Protein AF-Q4SDJ6-F1 (afdb_monomer_lite)

Foldseek 3Di:
DVVVVVVVVVCLDAPVDPDDDPAQQCPPHVQWTRVVLLVVLVCLVVVLVVVCVVCVVVCVPPHVCVVVVNVVSNVVSVVSNSRGRD

Radius of gyration: 17.38 Å; chains: 1; bounding box: 34×19×51 Å

Organism: Tetraodon nigroviridis (NCBI:txid99883)

Secondary structure (DSSP, 8-state):
-HHHHHHHHHHTSTT--SS--SSPTTSSBTTBSSHHHHHHTTHHHHHHHHHHHHTHHHHHHT-TTHHHHHHHHHHHHHHHHHHHH-

Structure (mmCIF, N/CA/C/O backbone):
data_AF-Q4SDJ6-F1
#
_entry.id   AF-Q4SDJ6-F1
#
loop_
_atom_site.group_PDB
_atom_site.id
_atom_site.type_symbol
_atom_site.label_atom_id
_atom_site.label_alt_id
_atom_site.label_comp_id
_atom_site.label_asym_id
_atom_site.label_entity_id
_atom_site.label_seq_id
_atom_site.pdbx_PDB_ins_code
_atom_site.Cartn_x
_atom_site.Cartn_y
_atom_site.Cartn_z
_atom_site.occupancy
_atom_site.B_iso_or_equiv
_atom_site.auth_seq_id
_atom_site.auth_comp_id
_atom_site.auth_asym_id
_atom_site.auth_atom_id
_atom_site.pdbx_PDB_model_num
ATOM 1 N N . MET A 1 1 ? 17.354 -8.460 28.193 1.00 51.59 1 MET A N 1
ATOM 2 C CA . MET A 1 1 ? 17.005 -8.586 26.756 1.00 51.59 1 MET A CA 1
ATOM 3 C C . MET A 1 1 ? 15.562 -9.044 26.496 1.00 51.59 1 MET A C 1
ATOM 5 O O . MET A 1 1 ? 15.121 -8.946 25.361 1.00 51.59 1 MET A O 1
ATOM 9 N N . SER A 1 2 ? 14.794 -9.466 27.511 1.00 61.97 2 SER A N 1
ATOM 10 C CA . SER A 1 2 ? 13.363 -9.807 27.385 1.00 61.97 2 SER A CA 1
ATOM 11 C C . SER A 1 2 ? 12.424 -8.588 27.418 1.00 61.97 2 SER A C 1
ATOM 13 O O . SER A 1 2 ? 11.553 -8.477 26.566 1.00 61.97 2 SER A O 1
ATOM 15 N N . ASN A 1 3 ? 12.639 -7.634 28.333 1.00 62.28 3 ASN A N 1
ATOM 16 C CA . ASN A 1 3 ? 11.759 -6.458 28.489 1.00 62.28 3 ASN A CA 1
ATOM 17 C C . ASN A 1 3 ? 11.723 -5.522 27.268 1.00 62.28 3 ASN A C 1
ATOM 19 O O . ASN A 1 3 ? 10.700 -4.908 27.002 1.00 62.28 3 ASN A O 1
ATOM 23 N N . VAL A 1 4 ? 12.815 -5.436 26.502 1.00 68.50 4 VAL A N 1
ATOM 24 C CA . VAL A 1 4 ? 12.870 -4.597 25.289 1.00 68.50 4 VAL A CA 1
ATOM 25 C C . VAL A 1 4 ? 11.997 -5.172 24.171 1.00 68.50 4 VAL A C 1
AT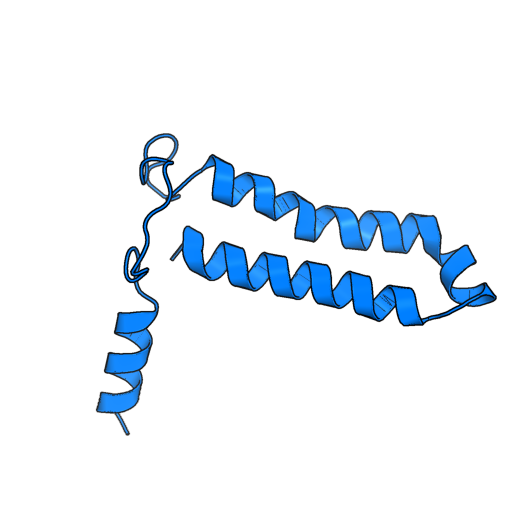OM 27 O O . VAL A 1 4 ? 11.378 -4.412 23.439 1.00 68.50 4 VAL A O 1
ATOM 30 N N . ASN A 1 5 ? 11.904 -6.503 24.063 1.00 71.12 5 ASN A N 1
ATOM 31 C CA . ASN A 1 5 ? 11.019 -7.130 23.083 1.00 71.12 5 ASN A CA 1
ATOM 32 C C . ASN A 1 5 ? 9.551 -6.866 23.433 1.00 71.12 5 ASN A C 1
ATOM 34 O O . ASN A 1 5 ? 8.803 -6.475 22.552 1.00 71.12 5 ASN A O 1
ATOM 38 N N . LEU A 1 6 ? 9.152 -7.015 24.702 1.00 73.38 6 LEU A N 1
ATOM 39 C CA . LEU A 1 6 ? 7.766 -6.770 25.128 1.00 73.38 6 LEU A CA 1
ATOM 40 C C . LEU A 1 6 ? 7.298 -5.340 24.813 1.00 73.38 6 LEU A C 1
ATOM 42 O O . LEU A 1 6 ? 6.282 -5.176 24.153 1.00 73.38 6 LEU A O 1
ATOM 46 N N . ILE A 1 7 ? 8.092 -4.327 25.174 1.00 76.88 7 ILE A N 1
ATOM 47 C CA . ILE A 1 7 ? 7.759 -2.914 24.911 1.00 76.88 7 ILE A CA 1
ATOM 48 C C . ILE A 1 7 ? 7.646 -2.628 23.404 1.00 76.88 7 ILE A C 1
ATOM 50 O O . ILE A 1 7 ? 6.789 -1.859 22.980 1.00 76.88 7 ILE A O 1
ATOM 54 N N . PHE A 1 8 ? 8.505 -3.241 22.586 1.00 75.50 8 PHE A N 1
ATOM 55 C CA . PHE A 1 8 ? 8.462 -3.082 21.132 1.00 75.50 8 PHE A CA 1
ATOM 56 C C . PHE A 1 8 ? 7.209 -3.719 20.511 1.00 75.50 8 PHE A C 1
ATOM 58 O O . PHE A 1 8 ? 6.607 -3.130 19.618 1.00 75.50 8 PHE A O 1
ATOM 65 N N . TRP A 1 9 ? 6.795 -4.894 20.994 1.00 70.88 9 TRP A N 1
ATOM 66 C CA . TRP A 1 9 ? 5.574 -5.558 20.527 1.00 70.88 9 TRP A CA 1
ATOM 67 C C . TRP A 1 9 ? 4.303 -4.815 20.955 1.00 70.88 9 TRP A C 1
ATOM 69 O O . TRP A 1 9 ? 3.389 -4.711 20.144 1.00 70.88 9 TRP A O 1
ATOM 79 N N . ASP A 1 10 ? 4.274 -4.225 22.155 1.00 70.06 10 ASP A N 1
ATOM 80 C CA . ASP A 1 10 ? 3.146 -3.400 22.618 1.00 70.06 10 ASP A CA 1
ATOM 81 C C . ASP A 1 10 ? 2.942 -2.155 21.734 1.00 70.06 10 ASP A C 1
ATOM 83 O O . ASP A 1 10 ? 1.814 -1.743 21.470 1.00 70.06 10 ASP A O 1
ATOM 87 N N . GLN A 1 11 ? 4.029 -1.567 21.218 1.00 68.25 11 GLN A N 1
ATOM 88 C CA . GLN A 1 11 ? 3.952 -0.437 20.283 1.00 68.25 11 GLN A CA 1
ATOM 89 C C . GLN A 1 11 ? 3.453 -0.826 18.886 1.00 68.25 11 GLN A C 1
ATOM 91 O O . GLN A 1 11 ? 3.026 0.046 18.134 1.00 68.25 11 GLN A O 1
ATOM 96 N N . LEU A 1 12 ? 3.498 -2.107 18.527 1.00 67.38 12 LEU A N 1
ATOM 97 C CA . LEU A 1 12 ? 3.059 -2.625 17.227 1.00 67.38 12 LEU A CA 1
ATOM 98 C C . LEU A 1 12 ? 1.653 -3.243 17.274 1.00 67.38 12 LEU A C 1
ATOM 100 O O . LEU A 1 12 ? 1.257 -3.914 16.325 1.00 67.38 12 LEU A O 1
ATOM 104 N N . GLN A 1 13 ? 0.936 -3.075 18.385 1.00 66.19 13 GLN A N 1
ATOM 105 C CA . GLN A 1 13 ? -0.377 -3.670 18.611 1.00 66.19 13 GLN A CA 1
ATOM 106 C C . GLN A 1 13 ? -1.518 -2.807 18.046 1.00 66.19 13 GLN A C 1
ATOM 108 O O . GLN A 1 13 ? -1.419 -1.583 18.016 1.00 66.19 13 GLN A O 1
ATOM 113 N N . ALA A 1 14 ? -2.637 -3.444 17.696 1.00 63.34 14 ALA A N 1
ATOM 114 C CA . ALA A 1 14 ? -3.815 -2.801 17.113 1.00 63.34 14 ALA A CA 1
ATOM 115 C C . ALA A 1 14 ? -4.283 -1.602 17.906 1.00 63.34 14 ALA A C 1
ATOM 117 O O . ALA A 1 14 ? -4.613 -1.724 19.088 1.00 63.34 14 ALA A O 1
ATOM 118 N N . GLY A 1 15 ? -4.352 -0.455 17.231 1.00 64.19 15 GLY A N 1
ATOM 119 C CA . GLY A 1 15 ? -4.762 0.803 17.844 1.00 64.19 15 GLY A CA 1
ATOM 120 C C . GLY A 1 15 ? -3.697 1.439 18.743 1.00 64.19 15 GLY A C 1
ATOM 121 O O . GLY A 1 15 ? -4.035 2.307 19.542 1.00 64.19 15 GLY A O 1
ATOM 122 N N . SER A 1 16 ? -2.422 1.042 18.631 1.00 67.44 16 SER A N 1
ATOM 123 C CA . SER A 1 16 ? -1.293 1.753 19.256 1.00 67.44 16 SER A CA 1
ATOM 124 C C . SER A 1 16 ? -0.968 3.085 18.569 1.00 67.44 16 SER A C 1
ATOM 126 O O . SER A 1 16 ? -0.158 3.864 19.079 1.00 67.44 16 SER A O 1
ATOM 128 N N . SER A 1 17 ? -1.574 3.357 17.409 1.00 69.38 17 SER A N 1
ATOM 129 C CA . SER A 1 17 ? -1.432 4.621 16.700 1.00 69.38 17 SER A CA 1
ATOM 130 C C . SER A 1 17 ? -1.980 5.769 17.546 1.00 69.38 17 SER A C 1
ATOM 132 O O . SER A 1 17 ? -3.144 5.768 17.936 1.00 69.38 17 SER A O 1
ATOM 134 N N . GLU A 1 18 ? -1.153 6.790 17.780 1.00 69.69 18 GLU A N 1
ATOM 135 C CA . GLU A 1 18 ? -1.553 8.011 18.498 1.00 69.69 18 GLU A CA 1
ATOM 136 C C . GLU A 1 18 ? -2.726 8.736 17.811 1.00 69.69 1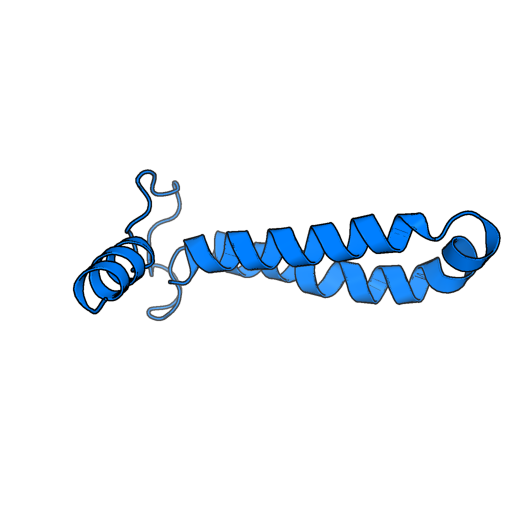8 GLU A C 1
ATOM 138 O O . GLU A 1 18 ? -3.502 9.433 18.462 1.00 69.69 18 GLU A O 1
ATOM 143 N N . VAL A 1 19 ? -2.863 8.552 16.493 1.00 74.56 19 VAL A N 1
ATOM 144 C CA . VAL A 1 19 ? -3.901 9.159 15.658 1.00 74.56 19 VAL A CA 1
ATOM 145 C C . VAL A 1 19 ? -4.691 8.058 14.953 1.00 74.56 19 VAL A C 1
ATOM 147 O O . VAL A 1 19 ? -4.125 7.317 14.153 1.00 74.56 19 VAL A O 1
ATOM 150 N N . ASP A 1 20 ? -5.990 7.989 15.246 1.00 75.06 20 ASP A N 1
ATOM 151 C CA . ASP A 1 20 ? -6.980 7.155 14.552 1.00 75.06 20 ASP A CA 1
ATOM 152 C C . ASP A 1 20 ? -7.535 7.937 13.353 1.00 75.06 20 ASP A C 1
ATOM 154 O O . ASP A 1 20 ? -7.739 9.159 13.437 1.00 75.06 20 ASP A O 1
ATOM 158 N N . TRP A 1 21 ? -7.746 7.273 12.219 1.00 73.38 21 TRP A N 1
ATOM 159 C CA . TRP A 1 21 ? -8.295 7.950 11.047 1.00 73.38 21 TRP A CA 1
ATOM 160 C C . TRP A 1 21 ? -9.806 8.156 11.201 1.00 73.38 21 TRP A C 1
ATOM 162 O O . TRP A 1 21 ? -10.465 7.636 12.095 1.00 73.38 21 TRP A O 1
ATOM 172 N N . CYS A 1 22 ? -10.397 8.938 10.297 1.00 77.31 22 CYS A N 1
ATOM 173 C CA . CYS A 1 22 ? -11.840 9.182 10.314 1.00 77.31 22 CYS A CA 1
ATOM 174 C C . CYS A 1 22 ? -12.687 7.937 9.961 1.00 77.31 22 CYS A C 1
ATOM 176 O O . CYS A 1 22 ? -13.915 8.010 10.036 1.00 77.31 22 CYS A O 1
ATOM 178 N N . GLU A 1 23 ? -12.077 6.835 9.508 1.00 78.88 23 GLU A N 1
ATOM 179 C CA . GLU A 1 23 ? -12.781 5.591 9.187 1.00 78.88 23 GLU A CA 1
ATOM 180 C C . GLU A 1 23 ? -12.949 4.750 10.456 1.00 78.88 23 GLU A C 1
ATOM 182 O O . GLU A 1 23 ? -11.988 4.475 11.159 1.00 78.88 23 GLU A O 1
ATOM 187 N N . GLY A 1 24 ? -14.175 4.314 10.754 1.00 75.12 24 GLY A N 1
ATOM 188 C CA . GLY A 1 24 ? -14.405 3.492 11.938 1.00 75.12 24 GLY A CA 1
ATOM 189 C C . GLY A 1 24 ? -13.764 2.105 11.830 1.00 75.12 24 GLY A C 1
ATOM 190 O O . GLY A 1 24 ? -13.862 1.414 10.811 1.00 75.12 24 GLY A O 1
ATOM 191 N N . ASN A 1 25 ? -13.168 1.672 12.935 1.00 79.75 25 ASN A N 1
ATOM 192 C CA . ASN A 1 25 ? -12.525 0.374 13.066 1.00 79.75 25 ASN A CA 1
ATOM 193 C C . ASN A 1 25 ? -13.539 -0.789 13.000 1.00 79.75 25 ASN A C 1
ATOM 195 O O . ASN A 1 25 ? -14.577 -0.767 13.661 1.00 79.75 25 ASN A O 1
ATOM 199 N N . TYR A 1 26 ? -13.228 -1.819 12.200 1.00 79.44 26 TYR A N 1
ATOM 200 C CA . TYR A 1 26 ? -13.996 -3.071 12.052 1.00 79.44 26 TYR A CA 1
ATOM 201 C C . TYR A 1 26 ? -15.458 -2.928 11.579 1.00 79.44 26 TYR A C 1
ATOM 203 O O . TYR A 1 26 ? -16.272 -3.825 11.799 1.00 79.44 26 TYR A O 1
ATOM 211 N N . LEU A 1 27 ? -15.807 -1.829 10.896 1.00 83.25 27 LEU A N 1
ATOM 212 C CA . LEU A 1 27 ? -17.186 -1.570 10.450 1.00 83.25 27 LEU A CA 1
ATOM 213 C C . LEU A 1 27 ? -17.678 -2.513 9.339 1.00 83.25 27 LEU A C 1
ATOM 215 O O . LEU A 1 27 ? -18.851 -2.879 9.319 1.00 83.25 27 LEU A O 1
ATOM 219 N N . ILE A 1 28 ? -16.801 -2.875 8.396 1.00 85.31 28 ILE A N 1
ATOM 220 C CA . ILE A 1 28 ? -17.156 -3.698 7.224 1.00 85.31 28 ILE A CA 1
ATOM 221 C C . ILE A 1 28 ? -16.822 -5.176 7.465 1.00 85.31 28 ILE A C 1
ATOM 223 O O . ILE A 1 28 ? -17.628 -6.051 7.153 1.00 85.31 28 ILE A O 1
ATOM 227 N N . TYR A 1 29 ? -15.629 -5.461 8.000 1.00 80.00 29 TYR A N 1
ATOM 228 C CA . TYR A 1 29 ? -15.155 -6.818 8.277 1.00 80.00 29 TYR A CA 1
ATOM 229 C C . TYR A 1 29 ? -14.552 -6.897 9.686 1.00 80.00 29 TYR A C 1
ATOM 231 O O . TYR A 1 29 ? -13.671 -6.103 10.007 1.00 80.00 29 TYR A O 1
ATOM 239 N N . PRO A 1 30 ? -14.930 -7.894 10.509 1.00 77.56 30 PRO A N 1
ATOM 240 C CA . PRO A 1 30 ? -14.470 -8.004 11.898 1.00 77.56 30 PRO A CA 1
ATOM 241 C C . PRO A 1 30 ? -12.979 -8.347 12.032 1.00 77.56 30 PRO A C 1
ATOM 243 O O . PRO A 1 30 ? -12.438 -8.335 13.129 1.00 77.56 30 PRO A O 1
ATOM 246 N N . THR A 1 31 ? -12.312 -8.684 10.928 1.00 78.06 31 THR A N 1
ATOM 247 C CA . THR A 1 31 ? -10.887 -9.043 10.889 1.00 78.06 31 THR A CA 1
ATOM 248 C C . THR A 1 31 ? -10.009 -7.900 10.374 1.00 78.06 31 THR A C 1
ATOM 250 O O . THR A 1 31 ? -8.791 -8.010 10.423 1.00 78.06 31 THR A O 1
ATOM 253 N N . ILE A 1 32 ? -10.599 -6.825 9.839 1.00 77.56 32 ILE A N 1
ATOM 254 C CA . ILE A 1 32 ? -9.866 -5.742 9.175 1.00 77.56 32 ILE A CA 1
ATOM 255 C C . ILE A 1 32 ? -10.327 -4.408 9.766 1.00 77.56 32 ILE A C 1
ATOM 257 O O . ILE A 1 32 ? -11.472 -3.999 9.560 1.00 77.56 32 ILE A O 1
ATOM 261 N N . ALA A 1 33 ? -9.430 -3.735 10.482 1.00 77.12 33 ALA A N 1
ATOM 262 C CA . ALA A 1 33 ? -9.592 -2.334 10.850 1.00 77.12 33 ALA A CA 1
ATOM 263 C C . ALA A 1 33 ? -9.437 -1.440 9.605 1.00 77.12 33 ALA A C 1
ATOM 265 O O . ALA A 1 33 ? -8.725 -1.805 8.670 1.00 77.12 33 ALA A O 1
ATOM 266 N N . GLU A 1 34 ? -10.182 -0.330 9.564 1.00 79.31 34 GLU A N 1
ATOM 267 C CA . GLU A 1 34 ? -10.233 0.637 8.451 1.00 79.31 34 GLU A CA 1
ATOM 268 C C . GLU A 1 34 ? -10.186 -0.023 7.053 1.00 79.31 34 GLU A C 1
ATOM 270 O O . GLU A 1 34 ? -9.167 -0.080 6.348 1.00 79.31 34 GLU A O 1
ATOM 275 N N . PHE A 1 35 ? -11.308 -0.617 6.657 1.00 82.31 35 PHE A N 1
ATOM 276 C CA . PHE A 1 35 ? -11.401 -1.462 5.471 1.00 82.31 35 PHE A CA 1
ATOM 277 C C . PHE A 1 35 ? -11.004 -0.735 4.179 1.00 82.31 35 PHE A C 1
ATOM 279 O O . PHE A 1 35 ? -10.254 -1.286 3.365 1.00 82.31 35 PHE A O 1
ATOM 286 N N . TYR A 1 36 ? -11.481 0.493 3.972 1.00 84.19 36 TYR A N 1
ATOM 287 C CA . TYR A 1 36 ? -11.184 1.255 2.762 1.00 84.19 36 TYR A CA 1
ATOM 288 C C . TYR A 1 36 ? -9.728 1.729 2.735 1.00 84.19 36 TYR A C 1
ATOM 290 O O . TYR A 1 36 ? -9.081 1.646 1.680 1.00 84.19 36 TYR A O 1
ATOM 298 N N . ASN A 1 37 ? -9.168 2.121 3.880 1.00 82.62 37 ASN A N 1
ATOM 299 C CA . ASN A 1 37 ? -7.734 2.385 4.010 1.00 82.62 37 ASN A CA 1
ATOM 300 C C . ASN A 1 37 ? -6.899 1.129 3.700 1.00 82.62 37 ASN A C 1
ATOM 302 O O . ASN A 1 37 ? -5.933 1.192 2.938 1.00 82.62 37 ASN A O 1
ATOM 306 N N . THR A 1 38 ? -7.298 -0.050 4.178 1.00 82.44 38 THR A N 1
ATOM 307 C CA . THR A 1 38 ? -6.578 -1.305 3.902 1.00 82.44 38 THR A CA 1
ATOM 308 C C . THR A 1 38 ? -6.647 -1.717 2.428 1.00 82.44 38 THR A C 1
ATOM 310 O O . THR A 1 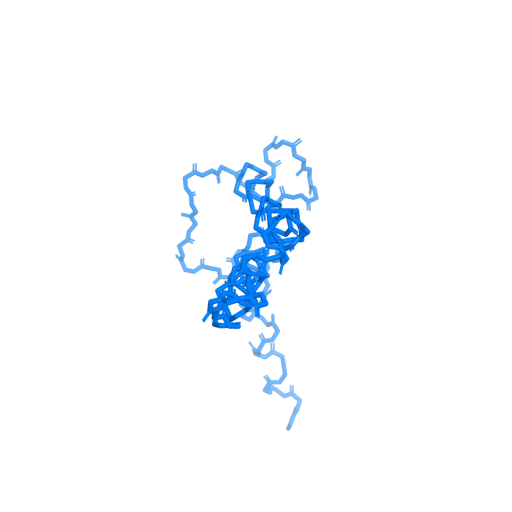38 ? -5.635 -2.116 1.837 1.00 82.44 38 THR A O 1
ATOM 313 N N . ILE A 1 39 ? -7.831 -1.641 1.811 1.00 84.19 39 ILE A N 1
ATOM 314 C CA . ILE A 1 39 ? -8.028 -2.064 0.418 1.00 84.19 39 ILE A CA 1
ATOM 315 C C . ILE A 1 39 ? -7.361 -1.107 -0.561 1.00 84.19 39 ILE A C 1
ATOM 317 O O . ILE A 1 39 ? -6.727 -1.565 -1.512 1.00 84.19 39 ILE A O 1
ATOM 321 N N . SER A 1 40 ? -7.449 0.203 -0.339 1.00 83.44 40 SER A N 1
ATOM 322 C CA . SER A 1 40 ? -6.801 1.180 -1.221 1.00 83.44 40 SER A CA 1
ATOM 323 C C . SER A 1 40 ? -5.280 0.971 -1.295 1.00 83.44 40 SER A C 1
ATOM 325 O O . SER A 1 40 ? -4.697 1.083 -2.375 1.00 83.44 40 SER A O 1
ATOM 327 N N . ASN A 1 41 ? -4.648 0.518 -0.205 1.00 84.25 41 ASN A N 1
ATOM 328 C CA . ASN A 1 41 ? -3.226 0.163 -0.176 1.00 84.25 41 ASN A CA 1
ATOM 329 C C . ASN A 1 41 ? -2.847 -1.051 -1.049 1.00 84.25 41 ASN A C 1
ATOM 331 O O . ASN A 1 41 ? -1.679 -1.205 -1.409 1.00 84.25 41 ASN A O 1
ATOM 335 N N . VAL A 1 42 ? -3.799 -1.906 -1.449 1.00 84.62 42 VAL A N 1
ATOM 336 C CA . VAL A 1 42 ? -3.543 -3.033 -2.373 1.00 84.62 42 VAL A CA 1
ATOM 337 C C . VAL A 1 42 ? -3.009 -2.534 -3.719 1.00 84.62 42 VAL A C 1
ATOM 339 O O . VAL A 1 42 ? -2.172 -3.196 -4.338 1.00 84.62 42 VAL A O 1
ATOM 342 N N . LEU A 1 43 ? -3.423 -1.341 -4.151 1.00 85.12 43 LEU A N 1
ATOM 343 C CA . LEU A 1 43 ? -2.970 -0.743 -5.406 1.00 85.12 43 LEU A CA 1
ATOM 344 C C . LEU A 1 43 ? -1.451 -0.539 -5.437 1.00 85.12 43 LEU A C 1
ATOM 346 O O . LEU A 1 43 ? -0.840 -0.750 -6.483 1.00 85.12 43 LEU A O 1
ATOM 350 N N . PHE A 1 44 ? -0.818 -0.238 -4.299 1.00 85.19 44 PHE A N 1
ATOM 351 C CA . PHE A 1 44 ? 0.640 -0.104 -4.204 1.00 85.19 44 PHE A CA 1
ATOM 352 C C . PHE A 1 44 ? 1.394 -1.423 -4.395 1.00 85.19 44 PHE A C 1
ATOM 354 O O . PHE A 1 44 ? 2.586 -1.398 -4.675 1.00 85.19 44 PHE A O 1
ATOM 361 N N . PHE A 1 45 ? 0.726 -2.572 -4.296 1.00 83.88 45 PHE A N 1
ATOM 362 C CA . PHE A 1 45 ? 1.324 -3.877 -4.591 1.00 83.88 45 PHE A CA 1
ATOM 363 C C . PHE A 1 45 ? 1.047 -4.345 -6.017 1.00 83.88 45 PHE A C 1
ATOM 365 O O . PHE A 1 45 ? 1.849 -5.083 -6.582 1.00 83.88 45 PHE A O 1
ATOM 372 N N . VAL A 1 46 ? -0.074 -3.920 -6.599 1.00 87.31 46 VAL A N 1
ATOM 373 C CA . VAL A 1 46 ? -0.520 -4.348 -7.932 1.00 87.31 46 VAL A CA 1
ATOM 374 C C . VAL A 1 46 ? 0.037 -3.448 -9.035 1.00 87.31 46 VAL A C 1
ATOM 376 O O . VAL A 1 46 ? 0.479 -3.944 -10.070 1.00 87.31 46 VAL A O 1
ATOM 379 N N . LEU A 1 47 ? 0.070 -2.131 -8.823 1.00 85.44 47 LEU A N 1
ATOM 380 C CA . LEU A 1 47 ? 0.568 -1.182 -9.820 1.00 85.44 47 LEU A CA 1
ATOM 381 C C . LEU A 1 47 ? 2.054 -1.392 -10.147 1.00 85.44 47 LEU A C 1
ATOM 383 O O . LEU A 1 47 ? 2.375 -1.405 -11.338 1.00 85.44 47 LEU A O 1
ATOM 387 N N . PRO A 1 48 ? 2.964 -1.620 -9.175 1.00 84.81 48 PRO A N 1
ATOM 388 C CA . PRO A 1 48 ? 4.371 -1.807 -9.496 1.00 84.81 48 PRO A CA 1
ATOM 389 C C . PRO A 1 48 ? 4.706 -2.949 -10.452 1.00 84.81 48 PRO A C 1
ATOM 391 O O . PRO A 1 48 ? 5.381 -2.686 -11.445 1.00 84.81 48 PRO A O 1
ATOM 394 N N . PRO A 1 49 ? 4.236 -4.191 -10.242 1.00 84.00 49 PRO A N 1
ATOM 395 C CA . PRO A 1 49 ? 4.514 -5.276 -11.176 1.00 84.00 49 PRO A CA 1
ATOM 396 C C . PRO A 1 49 ? 3.879 -5.040 -12.551 1.00 84.00 49 PRO A C 1
ATOM 398 O O . PRO A 1 49 ? 4.535 -5.291 -13.560 1.00 84.00 49 PRO A O 1
ATOM 401 N N . ILE A 1 50 ? 2.652 -4.504 -12.620 1.00 87.56 50 ILE A N 1
ATOM 402 C CA . ILE A 1 50 ? 1.983 -4.217 -13.903 1.00 87.56 50 ILE A CA 1
ATOM 403 C C . ILE A 1 50 ? 2.812 -3.238 -14.730 1.00 87.56 50 ILE A C 1
ATOM 405 O O . ILE A 1 50 ? 3.080 -3.459 -15.912 1.00 87.56 50 ILE A O 1
ATOM 409 N N . LEU A 1 51 ? 3.236 -2.150 -14.102 1.00 83.50 51 LEU A N 1
ATOM 410 C CA . LEU A 1 51 ? 3.928 -1.078 -14.791 1.00 83.50 51 LEU A CA 1
ATOM 411 C C . LEU A 1 51 ? 5.408 -1.426 -15.034 1.00 83.50 51 LEU A C 1
ATOM 413 O O . LEU A 1 51 ? 5.950 -1.028 -16.061 1.00 83.50 51 LEU A O 1
ATOM 417 N N . MET A 1 52 ? 6.042 -2.258 -14.197 1.00 81.00 52 MET A N 1
ATOM 418 C CA . MET A 1 52 ? 7.328 -2.890 -14.529 1.00 81.00 52 MET A CA 1
ATOM 419 C C . MET A 1 52 ? 7.226 -3.749 -15.795 1.00 81.00 52 MET A C 1
ATOM 421 O O . MET A 1 52 ? 8.107 -3.679 -16.651 1.00 81.00 52 MET A O 1
ATOM 425 N N . CYS A 1 53 ? 6.162 -4.545 -15.937 1.00 82.94 53 CYS A N 1
ATOM 426 C CA . CYS A 1 53 ? 5.932 -5.347 -17.137 1.00 82.94 53 CYS A CA 1
ATOM 427 C C . CYS A 1 53 ? 5.696 -4.465 -18.369 1.00 82.94 53 CYS A C 1
ATOM 429 O O . CYS A 1 53 ? 6.295 -4.714 -19.415 1.00 82.94 53 CYS A O 1
ATOM 431 N N . LEU A 1 54 ? 4.870 -3.423 -18.237 1.00 83.88 54 LEU A N 1
ATOM 432 C CA . LEU A 1 54 ? 4.505 -2.536 -19.342 1.00 83.88 54 LEU A CA 1
ATOM 433 C C . LEU A 1 54 ? 5.683 -1.661 -19.807 1.00 83.88 54 LEU A C 1
ATOM 435 O O . LEU A 1 54 ? 5.922 -1.525 -21.004 1.00 83.88 54 LEU A O 1
ATOM 439 N N . PHE A 1 55 ? 6.457 -1.105 -18.872 1.00 77.12 55 PHE A N 1
ATOM 440 C CA . PHE A 1 55 ? 7.554 -0.172 -19.158 1.00 77.12 55 PHE A CA 1
ATOM 441 C C . 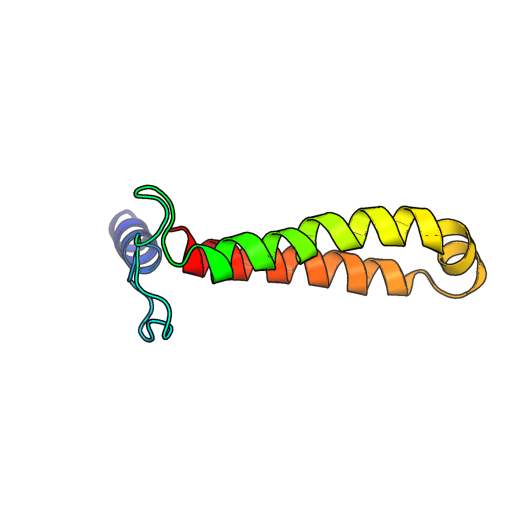PHE A 1 55 ? 8.938 -0.828 -19.202 1.00 77.12 55 PHE A C 1
ATOM 443 O O . PHE A 1 55 ? 9.952 -0.127 -19.236 1.00 77.12 55 PHE A O 1
ATOM 450 N N . ARG A 1 56 ? 9.015 -2.163 -19.252 1.00 75.38 56 ARG A N 1
ATOM 451 C CA . ARG A 1 56 ? 10.288 -2.901 -19.265 1.00 75.38 56 ARG A CA 1
ATOM 452 C C . ARG A 1 56 ? 11.236 -2.420 -20.365 1.00 75.38 56 ARG A C 1
ATOM 454 O O . ARG A 1 56 ? 12.417 -2.227 -20.101 1.00 75.38 56 ARG A O 1
ATOM 461 N N . GLN A 1 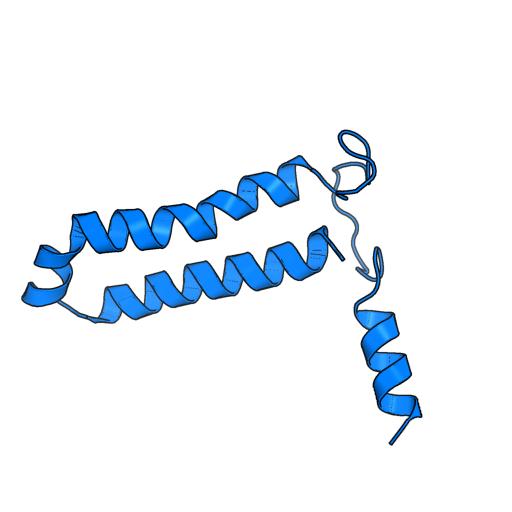57 ? 10.706 -2.188 -21.567 1.00 70.75 57 GLN A N 1
ATOM 462 C CA . GLN A 1 57 ? 11.481 -1.741 -22.732 1.00 70.75 57 GLN A CA 1
ATOM 463 C C . GLN A 1 57 ? 11.999 -0.303 -22.572 1.00 70.75 57 GLN A C 1
ATOM 465 O O . GLN A 1 57 ? 13.132 -0.006 -22.951 1.00 70.75 57 GLN A O 1
ATOM 470 N N . TYR A 1 58 ? 11.207 0.568 -21.940 1.00 71.25 58 TYR A N 1
ATOM 471 C CA . TYR A 1 58 ? 11.579 1.952 -21.643 1.00 71.25 58 TYR A CA 1
ATOM 472 C C . TYR A 1 58 ? 12.701 2.025 -20.592 1.00 71.25 58 TYR A C 1
ATOM 474 O O . TYR A 1 58 ? 13.686 2.743 -20.769 1.00 71.25 58 TYR A O 1
ATOM 482 N N . ALA A 1 59 ? 12.602 1.216 -19.532 1.00 66.75 59 ALA A N 1
ATOM 483 C CA . ALA A 1 59 ? 13.589 1.159 -18.454 1.00 66.75 59 ALA A CA 1
ATOM 484 C C . ALA A 1 59 ? 14.970 0.674 -18.925 1.00 66.75 59 ALA A C 1
ATOM 486 O O . ALA A 1 59 ? 15.992 1.178 -18.463 1.00 66.75 59 ALA A O 1
ATOM 487 N N . THR A 1 60 ? 15.014 -0.286 -19.856 1.00 68.19 60 THR A N 1
ATOM 488 C CA . THR A 1 60 ? 16.273 -0.788 -20.433 1.00 68.19 60 THR A CA 1
ATOM 489 C C . THR A 1 60 ? 16.970 0.206 -21.354 1.00 68.19 60 THR A C 1
ATOM 491 O O . THR A 1 60 ? 18.178 0.092 -21.536 1.00 68.19 60 THR A O 1
ATOM 494 N N . HIS A 1 61 ? 16.238 1.151 -21.949 1.00 69.44 61 HIS A N 1
ATOM 495 C CA . HIS A 1 61 ? 16.800 2.062 -22.945 1.00 69.44 61 HIS A CA 1
ATOM 496 C C . HIS A 1 61 ? 17.216 3.419 -22.363 1.00 69.44 61 HIS A C 1
ATOM 498 O O . HIS A 1 61 ? 18.206 3.985 -22.814 1.00 69.44 61 HIS A O 1
ATOM 504 N N . PHE A 1 62 ? 16.496 3.931 -21.356 1.00 67.38 62 PHE A N 1
ATOM 505 C CA . PHE A 1 62 ? 16.749 5.266 -20.799 1.00 67.38 62 PHE A CA 1
ATOM 506 C C . PHE A 1 62 ? 17.379 5.255 -19.404 1.00 67.38 62 PHE A C 1
ATOM 508 O O . PHE A 1 62 ? 18.424 5.873 -19.210 1.00 67.38 62 PHE A O 1
ATOM 515 N N . ASN A 1 63 ? 16.749 4.619 -18.408 1.00 66.75 63 ASN A N 1
ATOM 516 C CA . ASN A 1 63 ? 17.257 4.660 -17.035 1.00 66.75 63 ASN A CA 1
ATOM 517 C C . ASN A 1 63 ? 16.667 3.551 -16.145 1.00 66.75 63 ASN A C 1
ATOM 519 O O . ASN A 1 63 ? 15.447 3.430 -16.004 1.00 66.75 63 ASN A O 1
ATOM 523 N N . SER A 1 64 ? 17.536 2.799 -15.464 1.00 74.31 64 SER A N 1
ATOM 524 C CA . SER A 1 64 ? 17.153 1.780 -14.478 1.00 74.31 64 SER A CA 1
ATOM 525 C C . SER A 1 64 ? 16.624 2.374 -13.163 1.00 74.31 64 SER A C 1
ATOM 527 O O . SER A 1 64 ? 16.033 1.652 -12.362 1.00 74.31 64 SER A O 1
ATOM 529 N N . GLY A 1 65 ? 16.752 3.690 -12.951 1.00 78.56 65 GLY A N 1
ATOM 530 C CA . GLY A 1 65 ? 16.237 4.387 -11.766 1.00 78.56 65 GLY A CA 1
ATOM 531 C C . GLY A 1 65 ? 14.729 4.229 -11.529 1.00 78.56 65 GLY A C 1
ATOM 532 O O . GLY A 1 65 ? 14.274 4.345 -10.394 1.00 78.56 65 GLY A O 1
ATOM 533 N N . ILE A 1 66 ? 13.945 3.874 -12.554 1.00 79.94 66 ILE A N 1
ATOM 534 C CA . ILE A 1 66 ? 12.514 3.582 -12.389 1.00 79.94 66 ILE A CA 1
ATOM 535 C C . ILE A 1 66 ? 12.281 2.407 -11.417 1.00 79.94 66 ILE A C 1
ATOM 537 O O . ILE A 1 66 ? 11.327 2.433 -10.646 1.00 79.94 66 ILE A O 1
ATOM 541 N N . TYR A 1 67 ? 13.186 1.417 -11.371 1.00 77.81 67 TYR A N 1
ATOM 542 C CA . TYR A 1 67 ? 13.113 0.280 -10.440 1.00 77.81 67 TYR A CA 1
ATOM 543 C C . TYR A 1 67 ? 13.205 0.704 -8.974 1.00 77.81 67 TYR A C 1
ATOM 545 O O . TYR A 1 67 ? 12.534 0.104 -8.138 1.00 77.81 67 TYR A O 1
ATOM 553 N N . LEU A 1 68 ? 13.943 1.775 -8.661 1.00 82.94 68 LEU A N 1
ATOM 554 C CA . LEU A 1 68 ? 13.971 2.342 -7.310 1.00 82.94 68 LEU A CA 1
ATOM 555 C C . LEU A 1 68 ? 12.610 2.916 -6.906 1.00 82.94 68 LEU A C 1
ATOM 557 O O . LEU A 1 68 ? 12.165 2.677 -5.788 1.00 82.94 68 LEU A O 1
ATOM 561 N N . ILE A 1 69 ? 11.926 3.612 -7.818 1.00 84.94 69 ILE A N 1
ATOM 562 C CA . ILE A 1 69 ? 10.588 4.173 -7.567 1.00 84.94 69 ILE A CA 1
ATOM 563 C C . ILE A 1 69 ? 9.578 3.044 -7.329 1.00 84.94 69 ILE A C 1
ATOM 565 O O . ILE A 1 69 ? 8.790 3.102 -6.386 1.00 84.94 69 ILE A O 1
ATOM 569 N N . TRP A 1 70 ? 9.641 1.981 -8.134 1.00 82.50 70 TRP A N 1
ATOM 570 C CA . TRP A 1 70 ? 8.793 0.803 -7.957 1.00 82.50 70 TRP A CA 1
ATOM 571 C C . TRP A 1 70 ? 9.016 0.108 -6.608 1.00 82.50 70 TRP A C 1
ATOM 573 O O . TRP A 1 70 ? 8.052 -0.259 -5.940 1.00 82.50 70 TRP A O 1
ATOM 583 N N . ILE A 1 71 ? 10.276 -0.055 -6.192 1.00 83.88 71 ILE A N 1
ATOM 584 C CA . ILE A 1 71 ? 10.622 -0.637 -4.888 1.00 83.88 71 ILE A CA 1
ATOM 585 C C . ILE A 1 71 ? 10.112 0.256 -3.755 1.00 83.88 71 ILE A C 1
ATOM 587 O O . ILE A 1 71 ? 9.520 -0.251 -2.803 1.00 83.88 71 ILE A O 1
ATOM 591 N N . LEU A 1 72 ? 10.284 1.576 -3.870 1.00 84.62 72 LEU A N 1
ATOM 592 C CA . LEU A 1 72 ? 9.814 2.535 -2.873 1.00 84.62 72 LEU A CA 1
ATOM 593 C C . LEU A 1 72 ? 8.291 2.457 -2.691 1.00 84.62 72 LEU A C 1
ATOM 595 O O . LEU A 1 72 ? 7.819 2.412 -1.559 1.00 84.62 72 LEU A O 1
ATOM 599 N N . LEU A 1 73 ? 7.530 2.356 -3.787 1.00 84.25 73 LEU A N 1
ATOM 600 C CA . LEU A 1 73 ? 6.072 2.190 -3.749 1.00 84.25 73 LEU A CA 1
ATOM 601 C C . LEU A 1 73 ? 5.648 0.922 -2.989 1.00 84.25 73 LEU A C 1
ATOM 603 O O . LEU A 1 73 ? 4.720 0.971 -2.184 1.00 84.25 73 LEU A O 1
ATOM 607 N N . VAL A 1 74 ? 6.362 -0.193 -3.175 1.00 83.88 74 VAL A N 1
ATOM 608 C CA . VAL A 1 74 ? 6.098 -1.441 -2.435 1.00 83.88 74 VAL A CA 1
ATOM 609 C C . VAL A 1 74 ? 6.444 -1.302 -0.947 1.00 83.88 74 VAL A C 1
ATOM 611 O O . VAL A 1 74 ? 5.723 -1.825 -0.097 1.00 83.88 74 VAL A O 1
ATOM 614 N N . VAL A 1 75 ? 7.535 -0.605 -0.613 1.00 85.44 75 VAL A N 1
ATOM 615 C CA . VAL A 1 75 ? 7.947 -0.362 0.782 1.00 85.44 75 VAL A CA 1
ATOM 616 C C . VAL A 1 75 ? 6.922 0.505 1.513 1.00 85.44 75 VAL A C 1
ATOM 618 O O . VAL A 1 75 ? 6.516 0.149 2.619 1.00 85.44 75 VAL A O 1
ATOM 621 N N . VAL A 1 76 ? 6.450 1.585 0.881 1.00 85.19 76 VAL A N 1
ATOM 622 C CA . VAL A 1 76 ? 5.398 2.452 1.434 1.00 85.19 76 VAL A CA 1
ATOM 623 C C . VAL A 1 76 ? 4.116 1.652 1.673 1.00 85.19 76 VAL A C 1
ATOM 625 O O . VAL A 1 76 ? 3.595 1.673 2.783 1.00 85.19 76 VAL A O 1
ATOM 628 N N . GLY A 1 77 ? 3.669 0.850 0.699 1.00 81.19 77 GLY A N 1
ATOM 629 C CA . GLY A 1 77 ? 2.468 0.020 0.853 1.00 81.19 77 GLY A CA 1
ATOM 630 C C . GLY A 1 77 ? 2.555 -0.998 2.000 1.00 81.19 77 GLY A C 1
ATOM 631 O O . GLY A 1 77 ? 1.560 -1.251 2.682 1.00 81.19 77 GLY A O 1
ATOM 632 N N . LYS A 1 78 ? 3.741 -1.570 2.264 1.00 77.38 78 LYS A N 1
ATOM 633 C CA . LYS A 1 78 ? 3.952 -2.458 3.425 1.00 77.38 78 LYS A CA 1
ATOM 634 C C . LYS A 1 78 ? 3.859 -1.709 4.746 1.00 77.38 78 LYS A C 1
ATOM 636 O O . LYS A 1 78 ? 3.232 -2.216 5.672 1.00 77.38 78 LYS A O 1
ATOM 641 N N . LEU A 1 79 ? 4.482 -0.536 4.826 1.00 73.31 79 LEU A N 1
ATOM 642 C CA . LEU A 1 79 ? 4.491 0.270 6.041 1.00 73.31 79 LEU A CA 1
ATOM 643 C C . LEU A 1 79 ? 3.077 0.739 6.394 1.00 73.31 79 LEU A C 1
ATOM 645 O O . LEU A 1 79 ? 2.647 0.562 7.527 1.00 73.31 79 LEU A O 1
ATOM 649 N N . THR A 1 80 ? 2.325 1.242 5.416 1.00 71.25 80 THR A N 1
ATOM 650 C CA . THR A 1 80 ? 0.950 1.702 5.639 1.00 71.25 80 THR A CA 1
ATOM 651 C C . THR A 1 80 ? 0.026 0.552 6.035 1.00 71.25 80 THR A C 1
ATOM 653 O O . THR A 1 80 ? -0.762 0.693 6.961 1.00 71.25 80 THR A O 1
ATOM 656 N N . ARG A 1 81 ? 0.164 -0.634 5.426 1.00 65.25 81 ARG A N 1
ATOM 657 C CA . ARG A 1 81 ? -0.604 -1.818 5.845 1.00 65.25 81 ARG A CA 1
ATOM 658 C C . ARG A 1 81 ? -0.268 -2.264 7.275 1.00 65.25 81 ARG A C 1
ATOM 660 O O . ARG A 1 81 ? -1.160 -2.727 7.979 1.00 65.25 81 ARG A O 1
ATOM 667 N N . CYS A 1 82 ? 0.987 -2.128 7.701 1.00 57.78 82 CYS A N 1
ATOM 668 C CA . CYS A 1 82 ? 1.401 -2.447 9.068 1.00 57.78 82 CYS A CA 1
ATOM 669 C C . CYS A 1 82 ? 0.700 -1.569 10.114 1.00 57.78 82 CYS A C 1
ATOM 671 O O . CYS A 1 82 ? 0.452 -2.047 11.207 1.00 57.78 82 CYS A O 1
ATOM 673 N N . VAL A 1 83 ? 0.371 -0.321 9.766 1.00 58.59 83 VAL A N 1
ATOM 674 C CA . VAL A 1 83 ? -0.329 0.622 10.654 1.00 58.59 83 VAL A CA 1
ATOM 675 C C . VAL A 1 83 ? -1.833 0.346 10.717 1.00 58.59 83 VAL A C 1
ATOM 677 O O . VAL A 1 83 ? -2.443 0.560 11.752 1.00 58.59 83 VAL A O 1
ATOM 680 N N . VAL A 1 84 ? -2.432 -0.123 9.619 1.00 58.28 84 VAL A N 1
ATOM 681 C CA . VAL A 1 84 ? -3.897 -0.249 9.517 1.00 58.28 84 VAL A CA 1
ATOM 682 C C . VAL A 1 84 ? -4.414 -1.638 9.919 1.00 58.28 84 VAL A C 1
ATOM 684 O O . VAL A 1 84 ? -5.540 -1.775 10.381 1.00 58.28 84 VAL A O 1
ATOM 687 N N . THR A 1 85 ? -3.619 -2.697 9.728 1.00 54.62 85 THR A N 1
ATOM 688 C CA . THR A 1 85 ? -4.104 -4.088 9.888 1.00 54.62 85 THR A CA 1
ATOM 689 C C . THR A 1 85 ? -3.680 -4.758 11.192 1.00 54.62 85 THR A C 1
ATOM 691 O O . THR A 1 85 ? -4.144 -5.869 11.451 1.00 54.62 85 THR A O 1
ATOM 694 N N . TYR A 1 86 ? -2.771 -4.150 11.955 1.00 46.28 86 TYR A N 1
ATOM 695 C CA . TYR A 1 86 ? -2.190 -4.755 13.151 1.00 46.28 86 TYR A CA 1
ATOM 696 C C . TYR A 1 86 ? -2.425 -3.948 14.376 1.00 46.28 86 TYR A C 1
ATOM 698 O O . TYR A 1 86 ? -2.447 -2.703 14.268 1.00 46.28 86 TYR A O 1
#

pLDDT: mean 75.55, std 8.96, range [46.28, 87.56]
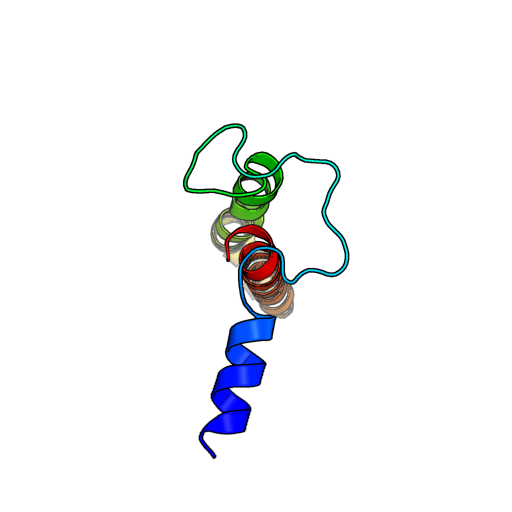
InterPro domains:
  IPR008901 Alkaline ceramidase [PF05875] (15-77)
  IPR008901 Alkaline ceramidase [PTHR46139] (8-77)

Sequence (86 aa):
MSNVNLIFWDQLQAGSSEVDWCEGNYLIYPTIAEFYNTISNVLFFVLPPILMCLFRQYATHFNSGIYLIWILLVVVGKLTRCVVTY